Protein AF-R7UME5-F1 (afdb_monomer_lite)

Organism: Capitella teleta (NCBI:txid283909)

InterPro domains:
  IPR008928 Six-hairpin glycosidase superfamily [SSF48208] (5-150)

pLDDT: mean 89.07, std 9.75, range [55.31, 98.56]

Sequence (174 aa):
MTFADNKTAKRAAKLIKEFVKLQPDPENFFYYKMEKGSLVTGVDETTNVVLVVNRTRSFGFYSQVAYPAAFLASYYRSTGEEVYLEMAKDLLYFLDSCHERVYAMQASTQKLAVASALVGAITDNADFIGMAERASSFLLWEQNEDGTFFDPATRKAMISEEVPLTLRLVDSML

Foldseek 3Di:
DDPVVLVVLVVVLVVVVLQVVQDPCLPFKRFLDDDPSHGPPPDDPVCDQPGIDGQEDLHHPLQSLLVQLLSLLVNCVVPVPVVSLVSSVSSLVSLVSHDPCCLVPQNNLQSSLNNLLSSCLVPVDPVSLVSNVSSLVNVQVCADPVRAQADPVPRHHSHDPCNVVSVVSSVVSD

Structure (mmCIF, N/CA/C/O backbone):
data_AF-R7UME5-F1
#
_entry.id   AF-R7UME5-F1
#
loop_
_atom_site.group_PDB
_atom_site.id
_atom_site.type_symbol
_atom_site.label_atom_id
_atom_site.label_alt_id
_atom_site.label_comp_id
_atom_site.label_asym_id
_atom_site.label_entity_id
_atom_site.label_seq_id
_atom_site.pdbx_PDB_ins_code
_atom_site.Cartn_x
_atom_site.Cartn_y
_atom_site.Cartn_z
_atom_site.occupancy
_atom_site.B_iso_or_equiv
_atom_site.auth_seq_id
_atom_site.auth_comp_id
_atom_site.auth_asym_id
_atom_site.auth_atom_id
_atom_site.pdbx_PDB_model_num
ATOM 1 N N . MET A 1 1 ? -2.674 -10.586 18.749 1.00 55.69 1 MET A N 1
ATOM 2 C CA . MET A 1 1 ? -2.532 -9.136 18.991 1.00 55.69 1 MET A CA 1
ATOM 3 C C . MET A 1 1 ? -2.865 -8.878 20.451 1.00 55.69 1 MET A C 1
ATOM 5 O O . MET A 1 1 ? -3.937 -9.276 20.888 1.00 55.69 1 MET A O 1
ATOM 9 N N . THR A 1 2 ? -1.939 -8.329 21.231 1.00 66.06 2 THR A N 1
ATOM 10 C CA . THR A 1 2 ? -2.176 -8.004 22.647 1.00 66.06 2 THR A CA 1
ATOM 11 C C . THR A 1 2 ? -2.978 -6.701 22.789 1.00 66.06 2 THR A C 1
ATOM 13 O O . THR A 1 2 ? -3.118 -5.932 21.836 1.00 66.06 2 THR A O 1
ATOM 16 N N . PHE A 1 3 ? -3.503 -6.405 23.986 1.00 55.31 3 PHE A N 1
ATOM 17 C CA . PHE A 1 3 ? -4.196 -5.132 24.253 1.00 55.31 3 PHE A CA 1
ATOM 18 C C . PHE A 1 3 ? -3.288 -3.905 24.025 1.00 55.31 3 PHE A C 1
ATOM 20 O O . PHE A 1 3 ? -3.731 -2.877 23.510 1.00 55.31 3 PHE A O 1
ATOM 27 N N . ALA A 1 4 ? -1.999 -4.020 24.368 1.00 57.12 4 ALA A N 1
ATOM 28 C CA . ALA A 1 4 ? -1.007 -2.972 24.131 1.00 57.12 4 ALA A CA 1
ATOM 29 C C . ALA A 1 4 ? -0.755 -2.746 22.629 1.00 57.12 4 ALA A C 1
ATOM 31 O O . ALA A 1 4 ? -0.653 -1.594 22.192 1.00 57.12 4 ALA A O 1
ATOM 32 N N . ASP A 1 5 ? -0.742 -3.824 21.838 1.00 77.94 5 ASP A N 1
ATOM 33 C CA . ASP A 1 5 ? -0.616 -3.751 20.378 1.00 77.94 5 ASP A CA 1
ATOM 34 C C . ASP A 1 5 ? -1.807 -3.010 19.764 1.00 77.94 5 ASP A C 1
ATOM 36 O O . ASP A 1 5 ? -1.619 -2.157 18.902 1.00 77.94 5 ASP A O 1
ATOM 40 N N . ASN A 1 6 ? -3.023 -3.238 20.274 1.00 81.50 6 ASN A N 1
ATOM 41 C CA . ASN A 1 6 ? -4.231 -2.576 19.778 1.00 81.50 6 ASN A CA 1
ATOM 42 C C . ASN A 1 6 ? -4.203 -1.050 20.028 1.00 81.50 6 ASN A C 1
ATOM 44 O O . ASN A 1 6 ? -4.460 -0.250 19.126 1.00 81.50 6 ASN A O 1
ATOM 48 N N . LYS A 1 7 ? -3.764 -0.600 21.217 1.00 89.38 7 LYS A N 1
ATOM 49 C CA . LYS A 1 7 ? -3.584 0.841 21.497 1.00 89.38 7 LYS A CA 1
ATOM 50 C C . LYS A 1 7 ? -2.541 1.485 20.577 1.00 89.38 7 LYS A C 1
ATOM 52 O O . LYS A 1 7 ? -2.684 2.647 20.189 1.00 89.38 7 LYS A O 1
ATOM 57 N N . THR A 1 8 ? -1.467 0.770 20.260 1.00 92.50 8 THR A N 1
ATOM 58 C CA . THR A 1 8 ? -0.420 1.265 19.358 1.00 92.50 8 THR A CA 1
ATOM 59 C C . THR A 1 8 ? -0.902 1.300 17.912 1.00 92.50 8 THR A C 1
ATOM 61 O O . THR A 1 8 ? -0.756 2.340 17.273 1.00 92.50 8 THR A O 1
ATOM 64 N N . ALA A 1 9 ? -1.582 0.253 17.443 1.00 93.62 9 ALA A N 1
ATOM 65 C CA . ALA A 1 9 ? -2.194 0.205 16.119 1.00 93.62 9 ALA A CA 1
ATOM 66 C C . ALA A 1 9 ? -3.204 1.346 15.922 1.00 93.62 9 ALA A C 1
ATOM 68 O O . ALA A 1 9 ? -3.104 2.101 14.959 1.00 93.62 9 ALA A O 1
ATOM 69 N N . LYS A 1 10 ? -4.086 1.589 16.899 1.00 95.38 10 LYS A N 1
ATOM 70 C CA . LYS A 1 10 ? -5.034 2.712 16.848 1.00 95.38 10 LYS A CA 1
ATOM 71 C C . LYS A 1 10 ? -4.348 4.074 16.729 1.00 95.38 10 LYS A C 1
ATOM 73 O O . LYS A 1 10 ? -4.830 4.954 16.017 1.00 95.38 10 LYS A O 1
ATOM 78 N N . ARG A 1 11 ? -3.229 4.281 17.433 1.00 95.00 11 ARG A N 1
ATOM 79 C CA . ARG A 1 11 ? -2.445 5.525 17.327 1.00 95.00 11 ARG A CA 1
ATOM 80 C C . ARG A 1 11 ? -1.799 5.666 15.951 1.00 95.00 11 ARG A C 1
ATOM 82 O O . ARG A 1 11 ? -1.867 6.751 15.387 1.00 95.00 11 ARG A O 1
ATOM 89 N N . ALA A 1 12 ? -1.233 4.588 15.412 1.00 95.69 12 ALA A N 1
ATOM 90 C CA . ALA A 1 12 ? -0.658 4.579 14.070 1.00 95.69 12 ALA A CA 1
ATOM 91 C C . ALA A 1 12 ? -1.720 4.868 12.995 1.00 95.69 12 ALA A C 1
ATOM 93 O O . ALA A 1 12 ? -1.519 5.750 12.168 1.00 95.69 12 ALA A O 1
ATOM 94 N N . ALA A 1 13 ? -2.890 4.225 13.066 1.00 96.69 13 ALA A N 1
ATOM 95 C CA . ALA A 1 13 ? -3.997 4.448 12.134 1.00 96.69 13 ALA A CA 1
ATOM 96 C C . ALA A 1 13 ? -4.488 5.906 12.156 1.00 96.69 13 ALA A C 1
ATOM 98 O O . ALA A 1 13 ? -4.698 6.521 11.111 1.00 96.69 13 ALA A O 1
ATOM 99 N N . LYS A 1 14 ? -4.614 6.498 13.353 1.00 95.88 14 LYS A N 1
ATOM 100 C CA . LYS A 1 14 ? -4.929 7.926 13.503 1.00 95.88 14 LYS A CA 1
ATOM 101 C C . LYS A 1 14 ? -3.844 8.828 12.923 1.00 95.88 14 LYS A C 1
ATOM 103 O O . LYS A 1 14 ? -4.180 9.806 12.271 1.00 95.88 14 LYS A O 1
ATOM 108 N N . LEU A 1 15 ? -2.571 8.503 13.134 1.00 94.75 15 LEU A N 1
ATOM 109 C CA . LEU A 1 15 ? -1.471 9.282 12.576 1.00 94.75 15 LEU A CA 1
ATOM 110 C C . LEU A 1 15 ? -1.496 9.252 11.044 1.00 94.75 15 LEU A C 1
ATOM 112 O O . LEU A 1 15 ? -1.436 10.308 10.429 1.00 94.75 15 LEU A O 1
ATOM 116 N N . ILE A 1 16 ? -1.666 8.077 10.431 1.00 96.06 16 ILE A N 1
ATOM 117 C CA . ILE A 1 16 ? -1.780 7.946 8.969 1.00 96.06 16 ILE A CA 1
ATOM 118 C C . ILE A 1 16 ? -2.950 8.785 8.440 1.00 96.06 16 ILE A C 1
ATOM 120 O O . ILE A 1 16 ? -2.798 9.494 7.450 1.00 96.06 16 ILE A O 1
ATOM 124 N N . LYS A 1 17 ? -4.094 8.777 9.132 1.00 95.31 17 LYS A N 1
ATOM 125 C CA . LYS A 1 17 ? -5.235 9.630 8.776 1.00 95.31 17 LYS A CA 1
ATOM 126 C C . LYS A 1 17 ? -4.878 11.123 8.771 1.00 95.31 17 LYS A C 1
ATOM 128 O O . LYS A 1 17 ? -5.294 11.836 7.863 1.00 95.31 17 LYS A O 1
ATOM 133 N N . GLU A 1 18 ? -4.093 11.596 9.740 1.00 93.81 18 GLU A N 1
ATOM 134 C CA . GLU A 1 18 ? -3.604 12.983 9.743 1.00 93.81 18 GLU A CA 1
ATOM 135 C C . GLU A 1 18 ? -2.641 13.257 8.576 1.00 93.81 18 GLU A C 1
ATOM 137 O O . GLU A 1 18 ? -2.756 14.297 7.935 1.00 93.81 18 GLU A O 1
ATOM 142 N N . PHE A 1 19 ? -1.747 12.319 8.233 1.00 94.12 19 PHE A N 1
ATOM 143 C CA . PHE A 1 19 ? -0.887 12.445 7.046 1.00 94.12 19 PHE A CA 1
ATOM 144 C C . PHE A 1 19 ? -1.701 12.615 5.763 1.00 94.12 19 PHE A C 1
ATOM 146 O O . PHE A 1 19 ? -1.396 13.504 4.971 1.00 94.12 19 PHE A O 1
ATOM 153 N N . VAL A 1 20 ? -2.732 11.789 5.568 1.00 94.00 20 VAL A N 1
ATOM 154 C CA . VAL A 1 20 ? -3.615 11.855 4.393 1.00 94.00 20 VAL A CA 1
ATOM 155 C C . VAL A 1 20 ? -4.357 13.191 4.349 1.00 94.00 20 VAL A C 1
ATOM 157 O O . VAL A 1 20 ? -4.385 13.852 3.317 1.00 94.00 20 VAL A O 1
ATOM 160 N N . LYS A 1 21 ? -4.901 13.640 5.485 1.00 93.50 21 LYS A N 1
ATOM 161 C CA . LYS A 1 21 ? -5.648 14.902 5.580 1.00 93.50 21 LYS A CA 1
ATOM 162 C C . LYS A 1 21 ? -4.795 16.139 5.285 1.00 93.50 21 LYS A C 1
ATOM 164 O O . LYS A 1 21 ? -5.319 17.138 4.803 1.00 93.50 21 LYS A O 1
ATOM 169 N N . LEU A 1 22 ? -3.510 16.102 5.630 1.00 93.81 22 LEU A N 1
ATOM 170 C CA . LEU A 1 22 ? -2.610 17.244 5.486 1.00 93.81 22 LEU A CA 1
ATOM 171 C C . LEU A 1 22 ? -1.995 17.365 4.084 1.00 93.81 22 LEU A C 1
ATOM 173 O O . LEU A 1 22 ? -1.279 18.339 3.850 1.00 93.81 22 LEU A O 1
ATOM 177 N N . GLN A 1 23 ? -2.240 16.417 3.167 1.00 94.12 23 GLN A N 1
ATOM 178 C CA . GLN A 1 23 ? -1.649 16.452 1.827 1.00 94.12 23 GLN A CA 1
ATOM 179 C C . GLN A 1 23 ? -2.044 17.737 1.080 1.00 94.12 23 GLN A C 1
ATOM 181 O O . GLN A 1 23 ? -3.235 17.985 0.891 1.00 94.12 23 GLN A O 1
ATOM 186 N N . PRO A 1 24 ? -1.073 18.556 0.635 1.00 91.88 24 PRO A N 1
ATOM 187 C CA . PRO A 1 24 ? -1.368 19.815 -0.046 1.00 91.88 24 PRO A CA 1
ATOM 188 C C . PRO A 1 24 ? -1.781 19.622 -1.512 1.00 91.88 24 PRO A C 1
ATOM 190 O O . PRO A 1 24 ? -2.488 20.464 -2.056 1.00 91.88 24 PRO A O 1
ATOM 193 N N . ASP A 1 25 ? -1.326 18.538 -2.144 1.00 89.81 25 ASP A N 1
ATOM 194 C CA . ASP A 1 25 ? -1.581 18.213 -3.551 1.00 89.81 25 ASP A CA 1
ATOM 195 C C . ASP A 1 25 ? -1.616 16.682 -3.752 1.00 89.81 25 ASP A C 1
ATOM 197 O O . ASP A 1 25 ? -0.689 16.099 -4.325 1.00 89.81 25 ASP A O 1
ATOM 201 N N . PRO A 1 26 ? -2.658 16.004 -3.232 1.00 88.44 26 PRO A N 1
ATOM 202 C CA . PRO A 1 26 ? -2.777 14.544 -3.290 1.00 88.44 26 PRO A CA 1
ATOM 203 C C . PRO A 1 26 ? -2.936 13.999 -4.720 1.00 88.44 26 PRO A C 1
ATOM 205 O O . PRO A 1 26 ? -2.797 12.792 -4.939 1.00 88.44 26 PRO A O 1
ATOM 208 N N . GLU A 1 27 ? -3.196 14.872 -5.701 1.00 88.94 27 GLU A N 1
ATOM 209 C CA . GLU A 1 27 ? -3.322 14.502 -7.111 1.00 88.94 27 GLU A CA 1
ATOM 210 C C . GLU A 1 27 ? -1.988 14.336 -7.833 1.00 88.94 27 GLU A C 1
ATOM 212 O O . GLU A 1 27 ? -1.942 13.729 -8.897 1.00 88.94 27 GLU A O 1
ATOM 217 N N . ASN A 1 28 ? -0.891 14.833 -7.269 1.00 89.06 28 ASN A N 1
ATOM 218 C CA . ASN A 1 28 ? 0.4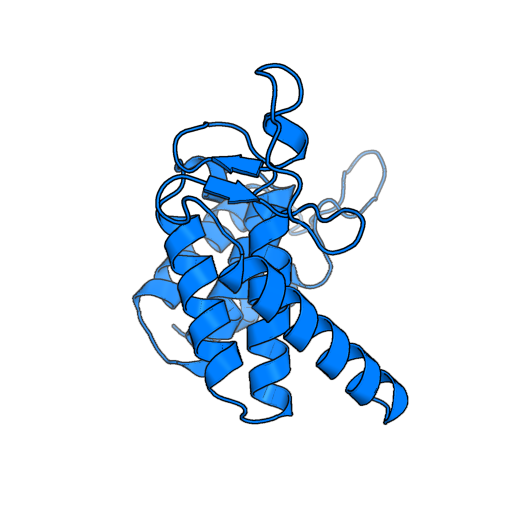30 14.699 -7.886 1.00 89.06 28 ASN A CA 1
ATOM 219 C C . ASN A 1 28 ? 1.457 14.100 -6.927 1.00 89.06 28 ASN A C 1
ATOM 221 O O . ASN A 1 28 ? 2.403 13.429 -7.357 1.00 89.06 28 ASN A O 1
ATOM 225 N N . PHE A 1 29 ? 1.266 14.324 -5.627 1.00 91.50 29 PHE A N 1
ATOM 226 C CA . PHE A 1 29 ? 2.268 14.079 -4.609 1.00 91.50 29 PHE A CA 1
ATOM 227 C C . PHE A 1 29 ? 1.685 13.396 -3.375 1.00 91.50 29 PHE A C 1
ATOM 229 O O . PHE A 1 29 ? 0.561 13.658 -2.961 1.00 91.50 29 PHE A O 1
ATOM 236 N N . PHE A 1 30 ? 2.512 12.579 -2.729 1.00 93.50 30 PHE A N 1
ATOM 237 C CA . PHE A 1 30 ? 2.253 12.090 -1.384 1.00 93.50 30 PHE A CA 1
ATOM 238 C C . PHE A 1 30 ? 3.465 12.325 -0.485 1.00 93.50 30 PHE A C 1
ATOM 240 O O . PHE A 1 30 ? 4.496 11.657 -0.601 1.00 93.50 30 PHE A O 1
ATOM 247 N N . TYR A 1 31 ? 3.345 13.286 0.422 1.00 92.81 31 TYR A N 1
ATOM 248 C CA . TYR A 1 31 ? 4.356 13.625 1.415 1.00 92.81 31 TYR A CA 1
ATOM 249 C C . TYR A 1 31 ? 4.222 12.699 2.621 1.00 92.81 31 TYR A C 1
ATOM 251 O O . TYR A 1 31 ? 3.191 12.679 3.293 1.00 92.81 31 TYR A O 1
ATOM 259 N N . TYR A 1 32 ? 5.281 11.954 2.927 1.00 90.75 32 TYR A N 1
ATOM 260 C CA . TYR A 1 32 ? 5.264 10.921 3.972 1.00 90.75 32 TYR A CA 1
ATOM 261 C C . TYR A 1 32 ? 6.177 11.239 5.164 1.00 90.75 32 TYR A C 1
ATOM 263 O O . TYR A 1 32 ? 6.365 10.401 6.045 1.00 90.75 32 TYR A O 1
ATOM 271 N N . LYS A 1 33 ? 6.729 12.459 5.237 1.00 89.56 33 LYS A N 1
ATOM 272 C CA . LYS A 1 33 ? 7.512 12.931 6.388 1.00 89.56 33 LYS A CA 1
ATOM 273 C C . LYS A 1 33 ? 6.800 14.068 7.118 1.00 89.56 33 LYS A C 1
ATOM 275 O O . LYS A 1 33 ? 6.290 14.998 6.499 1.00 89.56 33 LYS A O 1
ATOM 280 N N . MET A 1 34 ? 6.818 14.008 8.447 1.00 88.62 34 MET A N 1
ATOM 281 C CA . MET A 1 34 ? 6.263 15.033 9.327 1.00 88.62 34 MET A CA 1
ATOM 282 C C . MET A 1 34 ? 7.309 15.476 10.348 1.00 88.62 34 MET A C 1
ATOM 284 O O . MET A 1 34 ? 8.018 14.649 10.920 1.00 88.62 34 MET A O 1
ATOM 288 N N . GLU A 1 35 ? 7.380 16.778 10.604 1.00 87.62 35 GLU A N 1
ATOM 289 C CA . GLU A 1 35 ? 8.219 17.374 11.640 1.00 87.62 35 GLU A CA 1
ATOM 290 C C . GLU A 1 35 ? 7.376 18.320 12.494 1.00 87.62 35 GLU A C 1
ATOM 292 O O . GLU A 1 35 ? 6.659 19.174 11.981 1.00 87.62 35 GLU A O 1
ATOM 297 N N . LYS A 1 36 ? 7.436 18.148 13.823 1.00 86.75 36 LYS A N 1
ATOM 298 C CA . LYS A 1 36 ? 6.706 18.977 14.804 1.00 86.75 36 LYS A CA 1
ATOM 299 C C . LYS A 1 36 ? 5.198 19.132 14.510 1.00 86.75 36 LYS A C 1
ATOM 301 O O . LYS A 1 36 ? 4.611 20.156 14.837 1.00 86.75 36 LYS A O 1
ATOM 306 N N . GLY A 1 37 ? 4.574 18.105 13.926 1.00 84.94 37 GLY A N 1
ATOM 307 C CA . GLY A 1 37 ? 3.139 18.086 13.611 1.00 84.94 37 GLY A CA 1
ATOM 308 C C . GLY A 1 37 ? 2.758 18.652 12.239 1.00 84.94 37 GLY A C 1
ATOM 309 O O . GLY A 1 37 ? 1.577 18.653 11.912 1.00 84.94 37 GLY A O 1
ATOM 310 N N . SER A 1 38 ? 3.728 19.080 11.427 1.00 88.12 38 SER A N 1
ATOM 311 C CA . SER A 1 38 ? 3.499 19.583 10.068 1.00 88.12 38 SER A CA 1
ATOM 312 C C . SER A 1 38 ? 4.162 18.685 9.031 1.00 88.12 38 SER A C 1
ATOM 314 O O . SER A 1 38 ? 5.265 18.180 9.260 1.00 88.12 38 SER A O 1
ATOM 316 N N . LEU A 1 39 ? 3.510 18.489 7.881 1.00 90.25 39 LEU A N 1
ATOM 317 C CA . LEU A 1 39 ? 4.142 17.804 6.754 1.00 90.25 39 LEU A CA 1
ATOM 318 C C . LEU A 1 39 ? 5.358 18.594 6.274 1.00 90.25 39 LEU A C 1
ATOM 320 O O . LEU A 1 39 ? 5.320 19.818 6.149 1.00 90.25 39 LEU A O 1
ATOM 324 N N . VAL A 1 40 ? 6.438 17.875 5.990 1.00 89.06 40 VAL A N 1
ATOM 325 C CA . VAL A 1 40 ? 7.634 18.458 5.389 1.00 89.06 40 VAL A CA 1
ATOM 326 C C . VAL A 1 40 ? 7.382 18.595 3.890 1.00 89.06 40 VAL A C 1
ATOM 328 O O . VAL A 1 40 ? 7.513 17.624 3.151 1.00 89.06 40 VAL A O 1
ATOM 331 N N . THR A 1 41 ? 6.991 19.794 3.452 1.00 85.31 41 THR A N 1
ATOM 332 C CA . THR A 1 41 ? 6.633 20.089 2.049 1.00 85.31 41 THR A CA 1
ATOM 333 C C . THR A 1 41 ? 7.680 20.916 1.3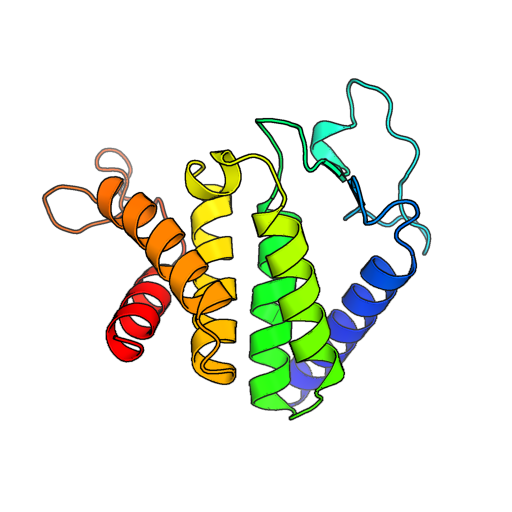02 1.00 85.31 41 THR A C 1
ATOM 335 O O . THR A 1 41 ? 7.632 20.996 0.077 1.00 85.31 41 THR A O 1
ATOM 338 N N . GLY A 1 42 ? 8.639 21.515 2.017 1.00 71.88 42 GLY A N 1
ATOM 339 C CA . GLY A 1 42 ? 9.763 22.249 1.435 1.00 71.88 42 GLY A CA 1
ATOM 340 C C . GLY A 1 42 ? 10.776 21.289 0.819 1.00 71.88 42 GLY A C 1
ATOM 341 O O . GLY A 1 42 ? 11.745 20.915 1.471 1.00 71.88 42 GLY A O 1
ATOM 342 N N . VAL A 1 43 ? 10.518 20.856 -0.412 1.00 63.16 43 VAL A N 1
ATOM 343 C CA . VAL A 1 43 ? 11.419 20.011 -1.201 1.00 63.16 43 VAL A CA 1
ATOM 344 C C . VAL A 1 43 ? 12.177 20.869 -2.208 1.00 63.16 43 VAL A C 1
ATOM 346 O O . VAL A 1 43 ? 11.573 21.447 -3.108 1.00 63.16 43 VAL A O 1
ATOM 349 N N . ASP A 1 44 ? 13.502 20.936 -2.082 1.00 63.19 44 ASP A N 1
ATOM 350 C CA . ASP A 1 44 ? 14.360 21.322 -3.206 1.00 63.19 44 ASP A CA 1
ATOM 351 C C . ASP A 1 44 ? 14.504 20.132 -4.177 1.00 63.19 44 ASP A C 1
ATOM 353 O O . ASP A 1 44 ? 14.222 18.983 -3.821 1.00 63.19 44 ASP A O 1
ATOM 357 N N . GLU A 1 45 ? 14.918 20.379 -5.423 1.00 59.09 45 GLU A N 1
ATOM 358 C CA . GLU A 1 45 ? 15.014 19.334 -6.457 1.00 59.09 45 GLU A CA 1
ATOM 359 C C . GLU A 1 45 ? 15.893 18.140 -6.037 1.00 59.09 45 GLU A C 1
ATOM 361 O O . GLU A 1 45 ? 15.654 17.017 -6.492 1.00 59.09 45 GLU A O 1
ATOM 366 N N . THR A 1 46 ? 16.850 18.353 -5.123 1.00 59.19 46 THR A N 1
ATOM 367 C CA . THR A 1 46 ? 17.808 17.340 -4.658 1.00 59.19 46 THR A CA 1
ATOM 368 C C . THR A 1 46 ? 17.294 16.462 -3.514 1.00 59.19 46 THR A C 1
ATOM 370 O O . THR A 1 46 ? 17.664 15.292 -3.426 1.00 59.19 46 THR A O 1
ATOM 373 N N . THR A 1 47 ? 16.402 16.972 -2.664 1.00 61.78 47 THR A N 1
ATOM 374 C CA . THR A 1 47 ? 15.827 16.250 -1.510 1.00 61.78 47 THR A CA 1
ATOM 375 C C . THR A 1 47 ? 14.449 15.651 -1.797 1.00 61.78 47 THR A C 1
ATOM 377 O O . THR A 1 47 ? 13.975 14.787 -1.054 1.00 61.78 47 THR A O 1
ATOM 380 N N . ASN A 1 48 ? 13.835 16.045 -2.917 1.00 63.75 48 ASN A N 1
ATOM 381 C CA . ASN A 1 48 ? 12.492 15.647 -3.342 1.00 63.75 48 ASN A CA 1
ATOM 382 C C . ASN A 1 48 ? 12.293 14.116 -3.388 1.00 63.75 48 ASN A C 1
ATOM 384 O O . ASN A 1 48 ? 11.264 13.616 -2.951 1.00 63.75 48 ASN A O 1
ATOM 388 N N . VAL A 1 49 ? 13.302 13.337 -3.800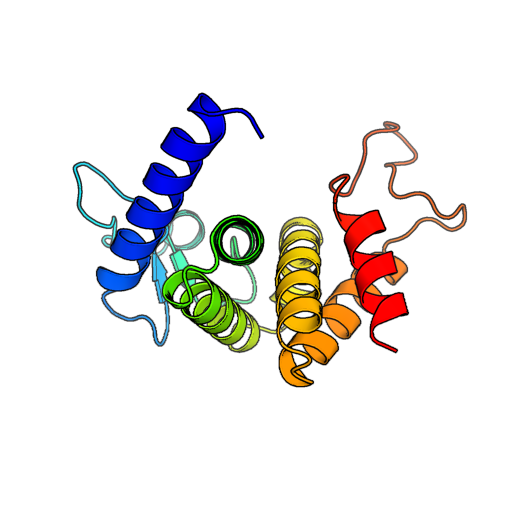 1.00 61.31 49 VAL A N 1
ATOM 389 C CA . VAL A 1 49 ? 13.159 11.869 -3.910 1.00 61.31 49 VAL A CA 1
ATOM 390 C C . VAL A 1 49 ? 12.906 11.199 -2.556 1.00 61.31 49 VAL A C 1
ATOM 392 O O . VAL A 1 49 ? 12.226 10.187 -2.533 1.00 61.31 49 VAL A O 1
ATOM 395 N N . VAL A 1 50 ? 13.414 11.734 -1.438 1.00 72.50 50 VAL A N 1
ATOM 396 C CA . VAL A 1 50 ? 13.382 11.066 -0.115 1.00 72.50 50 VAL A CA 1
ATOM 397 C C . VAL A 1 50 ? 12.226 11.546 0.770 1.00 72.50 50 VAL A C 1
ATOM 399 O O . VAL A 1 50 ? 12.009 10.993 1.849 1.00 72.50 50 VAL A O 1
ATOM 402 N N . LEU A 1 51 ? 11.467 12.554 0.339 1.00 80.06 51 LEU A N 1
ATOM 403 C CA . LEU A 1 51 ? 10.449 13.212 1.168 1.00 80.06 51 LEU A CA 1
ATOM 404 C C . LEU A 1 51 ? 9.026 13.098 0.609 1.00 80.06 51 LEU A C 1
ATOM 406 O O . LEU A 1 51 ? 8.062 13.305 1.351 1.00 80.06 51 LEU A O 1
ATOM 410 N N . VAL A 1 52 ? 8.892 12.763 -0.675 1.00 88.31 52 VAL A N 1
ATOM 411 C CA . VAL A 1 52 ? 7.608 12.714 -1.372 1.00 88.31 52 VAL A CA 1
ATOM 412 C C . VAL A 1 52 ? 7.591 11.606 -2.423 1.00 88.31 52 VAL A C 1
ATOM 414 O O . VAL A 1 52 ? 8.587 11.326 -3.088 1.00 88.31 52 VAL A O 1
ATOM 417 N N . VAL A 1 53 ? 6.436 10.967 -2.581 1.00 90.38 53 VAL A N 1
ATOM 418 C CA . VAL A 1 53 ? 6.137 10.118 -3.735 1.00 90.38 53 VAL A CA 1
ATOM 419 C C . VAL A 1 53 ? 5.470 10.986 -4.795 1.00 90.38 53 VAL A C 1
ATOM 421 O O . VAL A 1 53 ? 4.432 11.582 -4.533 1.00 90.38 53 VAL A O 1
ATOM 424 N N . ASN A 1 54 ? 6.073 11.081 -5.977 1.00 89.62 54 ASN A N 1
ATOM 425 C CA . ASN A 1 54 ? 5.544 11.831 -7.117 1.00 89.62 54 ASN A CA 1
ATOM 426 C C . ASN A 1 54 ? 4.991 10.845 -8.147 1.00 89.62 54 ASN A C 1
ATOM 428 O O . ASN A 1 54 ? 5.733 9.962 -8.583 1.00 89.62 54 ASN A O 1
ATOM 432 N N . ARG A 1 55 ? 3.735 11.033 -8.573 1.00 90.94 55 ARG A N 1
ATOM 433 C CA . ARG A 1 55 ? 3.061 10.140 -9.530 1.00 90.94 55 ARG A CA 1
ATOM 434 C C . ARG A 1 55 ? 3.824 9.973 -10.847 1.00 90.94 55 ARG A C 1
ATOM 436 O O . ARG A 1 55 ? 3.801 8.905 -11.436 1.00 90.94 55 ARG A O 1
ATOM 443 N N . THR A 1 56 ? 4.540 10.991 -11.311 1.00 89.38 56 THR A N 1
ATOM 444 C CA . THR A 1 56 ? 5.168 10.999 -12.648 1.00 89.38 56 THR A CA 1
ATOM 445 C C . THR A 1 56 ? 6.622 10.532 -12.674 1.00 89.38 56 THR A C 1
ATOM 447 O O . THR A 1 56 ? 7.169 10.271 -13.747 1.00 89.38 56 THR A O 1
ATOM 450 N N . ARG A 1 57 ? 7.293 10.433 -11.521 1.00 86.94 57 ARG A N 1
ATOM 451 C CA . ARG A 1 57 ? 8.716 10.066 -11.492 1.00 86.94 57 ARG A CA 1
ATOM 452 C C . ARG A 1 57 ? 8.875 8.571 -11.695 1.00 86.94 57 ARG A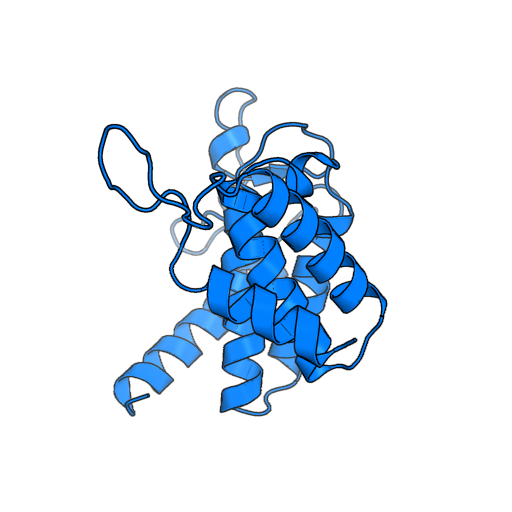 C 1
ATOM 454 O O . ARG A 1 57 ? 8.180 7.788 -11.084 1.00 86.94 57 ARG A O 1
ATOM 461 N N . SER A 1 58 ? 9.850 8.154 -12.493 1.00 86.31 58 SER A N 1
ATOM 462 C CA . SER A 1 58 ? 10.119 6.727 -12.711 1.00 86.31 58 SER A CA 1
ATOM 463 C C . SER A 1 58 ? 10.764 6.043 -11.495 1.00 86.31 58 SER A C 1
ATOM 465 O O . SER A 1 58 ? 10.705 4.824 -11.360 1.00 86.31 58 SER A O 1
ATOM 467 N N . PHE A 1 59 ? 11.349 6.818 -10.580 1.00 82.19 59 PHE A N 1
ATOM 468 C CA . PHE A 1 59 ? 11.956 6.328 -9.348 1.00 82.19 59 PHE A CA 1
ATOM 469 C C . PHE A 1 59 ? 11.390 7.078 -8.141 1.00 82.19 59 PHE A C 1
ATOM 471 O O . PHE A 1 59 ? 11.342 8.310 -8.134 1.00 82.19 59 PHE A O 1
ATOM 478 N N . GLY A 1 60 ? 10.997 6.333 -7.110 1.00 80.56 60 GLY A N 1
ATOM 479 C CA . GLY A 1 60 ? 10.452 6.882 -5.875 1.00 80.56 60 GLY A CA 1
ATOM 480 C C . GLY A 1 60 ? 10.339 5.822 -4.783 1.00 80.56 60 GLY A C 1
ATOM 481 O O . GLY A 1 60 ? 10.383 4.619 -5.052 1.00 80.56 60 GLY A O 1
ATOM 482 N N . PHE A 1 61 ? 10.175 6.264 -3.537 1.00 87.81 61 PHE A N 1
ATOM 483 C CA . PHE A 1 61 ? 9.934 5.369 -2.403 1.00 87.81 61 PHE A CA 1
ATOM 484 C C . PHE A 1 61 ? 8.443 5.033 -2.275 1.00 87.81 61 PHE A C 1
ATOM 486 O O . PHE A 1 61 ? 7.817 5.314 -1.256 1.00 87.81 61 PHE A O 1
ATOM 493 N N . TYR A 1 62 ? 7.864 4.415 -3.307 1.00 92.69 62 TYR A N 1
ATOM 494 C CA . TYR A 1 62 ? 6.447 4.023 -3.324 1.00 92.69 62 TYR A CA 1
ATOM 495 C C . TYR A 1 62 ? 6.051 3.132 -2.141 1.00 92.69 62 TYR A C 1
ATOM 497 O O . TYR A 1 62 ? 4.919 3.190 -1.661 1.00 92.69 62 TYR A O 1
ATOM 505 N N . SER A 1 63 ? 7.001 2.350 -1.615 1.00 91.38 63 SER A N 1
ATOM 506 C CA . SER A 1 63 ? 6.802 1.555 -0.402 1.00 91.38 63 SER A CA 1
ATOM 507 C C . SER A 1 63 ? 6.298 2.384 0.786 1.00 91.38 63 SER A C 1
ATOM 509 O O . SER A 1 63 ? 5.518 1.865 1.578 1.00 91.38 63 SER A O 1
ATOM 511 N N . GLN A 1 64 ? 6.642 3.674 0.882 1.00 92.81 64 GLN A N 1
ATOM 512 C CA . GLN A 1 64 ? 6.183 4.570 1.956 1.00 92.81 64 GLN A CA 1
ATOM 513 C C . GLN A 1 64 ? 4.668 4.805 1.945 1.00 92.81 64 GLN A C 1
ATOM 515 O O . GLN A 1 64 ? 4.103 5.156 2.976 1.00 92.81 64 GLN A O 1
ATOM 520 N N . VAL A 1 65 ? 4.008 4.575 0.807 1.00 95.56 65 VAL A N 1
ATOM 521 C CA . VAL A 1 65 ? 2.545 4.620 0.661 1.00 95.56 65 VAL A CA 1
ATOM 522 C C . VAL A 1 65 ? 1.942 3.212 0.741 1.00 95.56 65 VAL A C 1
ATOM 524 O O . VAL A 1 65 ? 0.879 3.018 1.327 1.00 95.56 65 VAL A O 1
ATOM 527 N N . ALA A 1 66 ? 2.650 2.195 0.244 1.00 95.56 66 ALA A N 1
ATOM 528 C CA . ALA A 1 66 ? 2.165 0.816 0.285 1.00 95.56 66 ALA A CA 1
ATOM 529 C C . ALA A 1 66 ? 2.133 0.230 1.712 1.00 95.56 66 ALA A C 1
ATOM 531 O O . ALA A 1 66 ? 1.193 -0.478 2.071 1.00 95.56 66 ALA A O 1
ATOM 532 N N . TYR A 1 67 ? 3.120 0.560 2.556 1.00 94.25 67 TYR A N 1
ATOM 533 C CA . TYR A 1 67 ? 3.138 0.170 3.971 1.00 94.25 67 TYR A CA 1
ATOM 534 C C . TYR A 1 67 ? 1.879 0.616 4.734 1.00 94.25 67 TYR A C 1
ATOM 536 O O . TYR A 1 67 ? 1.224 -0.241 5.335 1.00 94.25 67 TYR A O 1
ATOM 544 N N . PRO A 1 68 ? 1.507 1.915 4.740 1.00 96.69 68 PRO A N 1
ATOM 545 C CA . PRO A 1 68 ? 0.291 2.346 5.410 1.00 96.69 68 PRO A CA 1
ATOM 546 C C . PRO A 1 68 ? -0.965 1.729 4.788 1.00 96.69 68 PRO A C 1
ATOM 548 O O . PRO A 1 68 ? -1.854 1.367 5.550 1.00 96.69 68 PRO A O 1
ATOM 551 N N . ALA A 1 69 ? -1.036 1.518 3.469 1.00 97.88 69 ALA A N 1
ATOM 552 C CA . ALA A 1 69 ? -2.180 0.844 2.846 1.00 97.88 69 ALA A CA 1
ATOM 553 C C . ALA A 1 69 ? -2.382 -0.590 3.382 1.00 97.88 69 ALA A C 1
ATOM 555 O O . ALA A 1 69 ? -3.464 -0.922 3.871 1.00 97.88 69 ALA A O 1
ATOM 556 N N . ALA A 1 70 ? -1.325 -1.414 3.397 1.00 96.38 70 ALA A N 1
ATOM 557 C CA . ALA A 1 70 ? -1.377 -2.774 3.949 1.00 96.38 70 ALA A CA 1
ATOM 558 C C . ALA A 1 70 ? -1.742 -2.787 5.444 1.00 96.38 70 ALA A C 1
ATOM 560 O O . ALA A 1 70 ? -2.551 -3.605 5.902 1.00 96.38 70 ALA A O 1
ATOM 561 N N . PHE A 1 71 ? -1.162 -1.859 6.213 1.00 96.31 71 PHE A N 1
ATOM 562 C CA . PHE A 1 71 ? -1.462 -1.706 7.633 1.00 96.31 71 PHE A CA 1
ATOM 563 C C . PHE A 1 71 ? -2.934 -1.345 7.865 1.00 96.31 71 PHE A C 1
ATOM 565 O O . PHE A 1 71 ? -3.582 -1.956 8.711 1.00 96.31 71 PHE A O 1
ATOM 572 N N . LEU A 1 72 ? -3.472 -0.380 7.119 1.00 97.94 72 LEU A N 1
ATOM 573 C CA . LEU A 1 72 ? -4.849 0.088 7.259 1.00 97.94 72 LEU A CA 1
ATOM 574 C C . LEU A 1 72 ? -5.870 -0.995 6.894 1.00 97.94 72 LEU A C 1
ATOM 576 O O . LEU A 1 72 ? -6.825 -1.192 7.646 1.00 97.94 72 LEU A O 1
ATOM 580 N N . ALA A 1 73 ? -5.631 -1.756 5.822 1.00 97.56 73 ALA A N 1
ATOM 581 C CA . ALA A 1 73 ? -6.463 -2.903 5.453 1.00 97.56 73 ALA A CA 1
ATOM 582 C C . ALA A 1 73 ? -6.471 -3.979 6.557 1.00 97.56 73 ALA A C 1
ATOM 584 O O . ALA A 1 73 ? -7.520 -4.492 6.954 1.00 97.56 73 ALA A O 1
ATOM 585 N N . SER A 1 74 ? -5.300 -4.277 7.128 1.00 95.25 74 SER A N 1
ATOM 586 C CA . SER A 1 74 ? -5.180 -5.207 8.259 1.00 95.25 74 SER A CA 1
ATOM 587 C C . SER A 1 74 ? -5.869 -4.676 9.521 1.00 95.25 74 SER A C 1
ATOM 589 O O . SER A 1 74 ? -6.525 -5.427 10.245 1.00 95.25 74 SER A O 1
ATOM 591 N N . TYR A 1 75 ? -5.750 -3.373 9.784 1.00 96.12 75 TYR A N 1
ATOM 592 C CA . TYR A 1 75 ? -6.385 -2.721 10.922 1.00 96.12 75 TYR A CA 1
ATOM 593 C C . TYR A 1 75 ? -7.913 -2.745 10.795 1.00 96.12 75 TYR A C 1
ATOM 595 O O . TYR A 1 75 ? -8.590 -3.093 11.767 1.00 96.12 75 TYR A O 1
ATOM 603 N N . TYR A 1 76 ? -8.454 -2.495 9.597 1.00 96.94 76 TYR A N 1
ATOM 604 C CA . TYR A 1 76 ? -9.872 -2.683 9.289 1.00 96.94 76 TYR A CA 1
ATOM 605 C C . TYR A 1 76 ? -10.331 -4.105 9.618 1.00 96.94 76 TYR A C 1
ATOM 607 O O . TYR A 1 76 ? -11.245 -4.264 10.419 1.00 96.94 76 TYR A O 1
ATOM 615 N N . ARG A 1 77 ? -9.646 -5.146 9.121 1.00 94.06 77 ARG A N 1
ATOM 616 C CA . ARG A 1 77 ? -10.013 -6.548 9.421 1.00 94.06 77 ARG A CA 1
ATOM 617 C C . ARG A 1 77 ? -10.099 -6.843 10.919 1.00 94.06 77 ARG A C 1
ATOM 619 O O . ARG A 1 77 ? -10.869 -7.702 11.332 1.00 94.06 77 ARG A O 1
ATOM 626 N N . SER A 1 78 ? -9.295 -6.153 11.730 1.00 93.75 78 SER A N 1
ATOM 627 C CA . SER A 1 78 ? -9.276 -6.332 13.185 1.00 93.75 78 SER A CA 1
ATOM 628 C C . SER A 1 78 ? -10.303 -5.493 13.956 1.00 93.75 78 SER A C 1
ATOM 630 O O . SER A 1 78 ? -10.547 -5.781 15.126 1.00 93.75 78 SER A O 1
ATOM 632 N N . THR A 1 79 ? -10.881 -4.455 13.344 1.00 95.06 79 THR A N 1
ATOM 633 C CA . THR A 1 79 ? -11.718 -3.459 14.043 1.00 95.06 79 THR A CA 1
ATOM 634 C C . THR A 1 79 ? -13.093 -3.223 13.423 1.00 95.06 79 THR A C 1
ATOM 636 O O . THR A 1 79 ? -13.994 -2.785 14.134 1.00 95.06 79 THR A O 1
ATOM 639 N N . GLY A 1 80 ? -13.265 -3.483 12.126 1.00 95.88 80 GLY A N 1
ATOM 640 C CA . GLY A 1 80 ? -14.457 -3.132 11.350 1.00 95.88 80 GLY A CA 1
ATOM 641 C C . GLY A 1 80 ? -14.628 -1.628 11.098 1.00 95.88 80 GLY A C 1
ATOM 642 O O . GLY A 1 80 ? -15.688 -1.199 10.655 1.00 95.88 80 GLY A O 1
ATOM 643 N N . GLU A 1 81 ? -13.628 -0.792 11.404 1.00 97.19 81 GLU A N 1
ATOM 644 C CA . GLU A 1 81 ? -13.718 0.660 11.209 1.00 97.19 81 GLU A CA 1
ATOM 645 C C . GLU A 1 81 ? -13.512 1.027 9.719 1.00 97.19 81 GLU A C 1
ATOM 647 O O . GLU A 1 81 ? -12.386 1.274 9.284 1.00 97.19 81 GLU A O 1
ATOM 652 N N . GLU A 1 82 ? -14.607 1.081 8.948 1.00 97.94 82 GLU A N 1
ATOM 653 C CA . GLU A 1 82 ? -14.656 1.285 7.477 1.00 97.94 82 GLU A CA 1
ATOM 654 C C . GLU A 1 82 ? -13.779 2.424 6.942 1.00 97.94 82 GLU A C 1
ATOM 656 O O . GLU A 1 82 ? -13.159 2.306 5.888 1.00 97.94 82 GLU A O 1
ATOM 661 N N . VAL A 1 83 ? -13.652 3.520 7.696 1.00 97.62 83 VAL A N 1
ATOM 662 C CA . VAL A 1 83 ? -12.817 4.670 7.307 1.00 97.62 83 VAL A CA 1
ATOM 663 C C . VAL A 1 83 ? -11.375 4.274 6.973 1.00 97.62 83 VAL A C 1
ATOM 665 O O . VAL A 1 83 ? -10.739 4.915 6.143 1.00 97.62 83 VAL A O 1
ATOM 668 N N . TYR A 1 84 ? -10.847 3.226 7.607 1.00 98.00 84 TYR A N 1
ATOM 669 C CA . TYR A 1 84 ? -9.488 2.761 7.353 1.00 98.00 84 TYR A CA 1
ATOM 670 C C . TYR A 1 84 ? -9.389 1.867 6.116 1.00 98.00 84 TYR A C 1
ATOM 672 O O . TYR A 1 84 ? -8.353 1.898 5.457 1.00 98.00 84 TYR A O 1
ATOM 680 N N . LEU A 1 85 ? -10.445 1.128 5.764 1.00 98.50 85 LEU A N 1
ATOM 681 C CA . LEU A 1 85 ? -10.494 0.400 4.497 1.00 98.50 85 LEU A CA 1
ATOM 682 C C . LEU A 1 85 ? -10.562 1.373 3.319 1.00 98.50 85 LEU A C 1
ATOM 684 O O . LEU A 1 85 ? -9.775 1.244 2.387 1.00 98.50 85 LEU A O 1
ATOM 688 N N . GLU A 1 86 ? -11.428 2.386 3.395 1.00 98.44 86 GLU A N 1
ATOM 689 C CA . GLU A 1 86 ? -11.525 3.416 2.353 1.00 98.44 86 GLU A CA 1
ATOM 690 C C . GLU A 1 86 ? -10.201 4.166 2.176 1.00 98.44 86 GLU A C 1
ATOM 692 O O . GLU A 1 86 ? -9.698 4.279 1.064 1.00 98.44 86 GLU A O 1
ATOM 697 N N . MET A 1 87 ? -9.535 4.542 3.273 1.00 98.19 87 MET A N 1
ATOM 698 C CA . MET A 1 87 ? -8.190 5.116 3.182 1.00 98.19 87 MET A CA 1
ATOM 699 C C . MET A 1 87 ? -7.170 4.157 2.546 1.00 98.19 87 MET A C 1
ATOM 701 O O . MET A 1 87 ? -6.301 4.605 1.805 1.00 98.19 87 MET A O 1
ATOM 705 N N . ALA A 1 88 ? -7.225 2.850 2.829 1.00 98.50 88 ALA A N 1
ATOM 706 C CA . ALA A 1 88 ? -6.324 1.885 2.192 1.00 98.50 88 ALA A CA 1
ATOM 707 C C . ALA A 1 88 ? -6.546 1.826 0.671 1.00 98.50 88 ALA A C 1
ATOM 709 O O . ALA A 1 88 ? -5.572 1.797 -0.082 1.00 98.50 88 ALA A O 1
ATOM 710 N N . LYS A 1 89 ? -7.811 1.863 0.231 1.00 98.56 89 LYS A N 1
ATOM 711 C CA . LYS A 1 89 ? -8.204 1.922 -1.184 1.00 98.56 89 LYS A CA 1
ATOM 712 C C . LYS A 1 89 ? -7.686 3.195 -1.855 1.00 98.56 89 LYS A C 1
ATOM 714 O O . LYS A 1 89 ? -7.057 3.101 -2.903 1.00 98.56 89 LYS A O 1
ATOM 719 N N . ASP A 1 90 ? -7.858 4.356 -1.224 1.00 97.69 90 ASP A N 1
ATOM 720 C CA . ASP A 1 90 ? -7.378 5.641 -1.753 1.00 97.69 90 ASP A CA 1
ATOM 721 C C . ASP A 1 90 ? -5.855 5.646 -1.961 1.00 97.69 90 ASP A C 1
ATOM 723 O O . ASP A 1 90 ? -5.354 6.102 -2.990 1.00 97.69 90 ASP A O 1
ATOM 727 N N . LEU A 1 91 ? -5.098 5.091 -1.006 1.00 98.00 91 LEU A N 1
ATOM 728 C CA . LEU A 1 91 ? -3.642 4.970 -1.126 1.00 98.00 91 LEU A CA 1
ATOM 729 C C . LEU A 1 91 ? -3.228 4.008 -2.251 1.00 98.00 91 LEU A C 1
ATOM 731 O O . LEU A 1 91 ? -2.222 4.253 -2.918 1.00 98.00 91 LEU A O 1
ATOM 735 N N . LEU A 1 92 ? -3.981 2.927 -2.475 1.00 98.19 92 LEU A N 1
ATOM 736 C CA . LEU A 1 92 ? -3.739 2.005 -3.587 1.00 98.19 92 LEU A CA 1
ATOM 737 C C . LEU A 1 92 ? -4.051 2.646 -4.939 1.00 98.19 92 LEU A C 1
ATOM 739 O O . LEU A 1 92 ? -3.228 2.543 -5.841 1.00 98.19 92 LEU A O 1
ATOM 743 N N . TYR A 1 93 ? -5.164 3.370 -5.072 1.00 97.69 93 TYR A N 1
ATOM 744 C CA . TYR A 1 93 ? -5.461 4.117 -6.296 1.00 97.69 93 TYR A CA 1
ATOM 745 C C . TYR A 1 93 ? -4.416 5.204 -6.573 1.00 97.69 93 TYR A C 1
ATOM 747 O O . TYR A 1 93 ? -3.993 5.375 -7.716 1.00 97.69 93 TYR A O 1
ATOM 755 N N . PHE A 1 94 ? -3.916 5.888 -5.536 1.00 96.94 94 PHE A N 1
ATOM 756 C CA . PHE A 1 94 ? -2.779 6.795 -5.691 1.00 96.94 94 PHE A CA 1
ATOM 757 C C . PHE A 1 94 ? -1.552 6.062 -6.257 1.00 96.94 94 PHE A C 1
ATOM 759 O O . PHE A 1 94 ? -0.929 6.547 -7.201 1.00 96.94 94 PHE A O 1
ATOM 766 N N . LEU A 1 95 ? -1.205 4.893 -5.713 1.00 96.69 95 LEU A N 1
ATOM 767 C CA . LEU A 1 95 ? -0.073 4.095 -6.192 1.00 96.69 95 LEU A CA 1
ATOM 768 C C . LEU A 1 95 ? -0.262 3.588 -7.622 1.00 96.69 95 LEU A C 1
ATOM 770 O O . LEU A 1 95 ? 0.691 3.628 -8.394 1.00 96.69 95 LEU A O 1
ATOM 774 N N . ASP A 1 96 ? -1.465 3.156 -7.987 1.00 96.38 96 ASP A N 1
ATOM 775 C CA . ASP A 1 96 ? -1.769 2.688 -9.340 1.00 96.38 96 ASP A CA 1
ATOM 776 C C . ASP A 1 96 ? -1.724 3.826 -10.373 1.00 96.38 96 ASP A C 1
ATOM 778 O O . ASP A 1 96 ? -1.312 3.626 -11.513 1.00 96.38 96 ASP A O 1
ATOM 782 N N . SER A 1 97 ? -2.038 5.054 -9.947 1.00 95.56 97 SER A N 1
ATOM 783 C CA . SER A 1 97 ? -1.875 6.263 -10.765 1.00 95.56 97 SER A CA 1
ATOM 784 C C . SER A 1 97 ? -0.424 6.755 -10.886 1.00 95.56 97 SER A C 1
ATOM 786 O O . SER A 1 97 ? -0.150 7.699 -11.633 1.00 95.56 97 SER A O 1
ATOM 788 N N . CYS A 1 98 ? 0.517 6.161 -10.141 1.00 95.31 98 CYS A N 1
ATOM 789 C CA . CYS A 1 98 ? 1.934 6.481 -10.270 1.00 95.31 98 CYS A CA 1
ATOM 790 C C . CYS A 1 98 ? 2.547 5.833 -11.523 1.00 95.31 98 CYS A C 1
ATOM 792 O O . CYS A 1 98 ? 1.962 4.979 -12.185 1.00 95.31 98 CYS A O 1
ATOM 794 N N . HIS A 1 99 ? 3.783 6.214 -11.835 1.00 95.12 99 HIS A N 1
ATOM 795 C CA . HIS A 1 99 ? 4.554 5.641 -12.925 1.00 95.12 99 HIS A CA 1
ATOM 796 C C . HIS A 1 99 ? 4.609 4.112 -12.803 1.00 95.12 99 HIS A C 1
ATOM 798 O O . HIS A 1 99 ? 4.874 3.566 -11.731 1.00 95.12 99 HIS A O 1
ATOM 804 N N . GLU A 1 100 ? 4.493 3.415 -13.937 1.00 94.38 100 GLU A N 1
ATOM 805 C CA . GLU A 1 100 ? 4.434 1.945 -14.034 1.00 94.38 100 GLU A CA 1
ATOM 806 C C . GLU A 1 100 ? 5.558 1.184 -13.308 1.00 94.38 100 GLU A C 1
ATOM 808 O O . GLU A 1 100 ? 5.406 0.007 -12.985 1.00 94.38 100 GLU A O 1
ATOM 813 N N . ARG A 1 101 ? 6.678 1.852 -12.992 1.00 92.38 101 ARG A N 1
ATOM 814 C CA . ARG A 1 101 ? 7.798 1.262 -12.255 1.00 92.38 101 ARG A CA 1
ATOM 815 C C . ARG A 1 101 ? 7.445 0.920 -10.811 1.00 92.38 101 ARG A C 1
ATOM 817 O O . ARG A 1 101 ? 8.180 0.151 -10.200 1.00 92.38 101 ARG A O 1
ATOM 824 N N . VAL A 1 102 ? 6.313 1.394 -10.287 1.00 94.19 102 VAL A N 1
ATOM 825 C CA . VAL A 1 102 ? 5.747 0.891 -9.028 1.00 94.19 102 VAL A CA 1
ATOM 826 C C . VAL A 1 102 ? 5.566 -0.643 -9.046 1.00 94.19 102 VAL A C 1
ATOM 828 O O . VAL A 1 102 ? 5.771 -1.300 -8.023 1.00 94.19 102 VAL A O 1
ATOM 831 N N . TYR A 1 103 ? 5.307 -1.227 -10.224 1.00 95.19 103 TYR A N 1
ATOM 832 C CA . TYR A 1 103 ? 5.176 -2.671 -10.460 1.00 95.19 103 TYR A CA 1
ATOM 833 C C . TYR A 1 103 ? 6.479 -3.369 -10.888 1.00 95.19 103 TYR A C 1
ATOM 835 O O . TYR A 1 103 ? 6.456 -4.563 -11.152 1.00 95.19 103 TYR A O 1
ATOM 843 N N . ALA A 1 104 ? 7.600 -2.649 -10.982 1.00 92.25 104 ALA A N 1
ATOM 844 C CA . ALA A 1 104 ? 8.878 -3.177 -11.475 1.00 92.25 104 ALA A CA 1
ATOM 845 C C . ALA A 1 104 ? 10.064 -2.761 -10.584 1.00 92.25 104 ALA A C 1
ATOM 847 O O . ALA A 1 104 ? 11.187 -2.549 -11.048 1.00 92.25 104 ALA A O 1
ATOM 848 N N . MET A 1 105 ? 9.807 -2.562 -9.290 1.00 87.62 105 MET A N 1
ATOM 849 C CA . MET A 1 105 ? 10.809 -2.179 -8.300 1.00 87.62 105 MET A CA 1
ATOM 850 C C . MET A 1 105 ? 10.625 -3.040 -7.061 1.00 87.62 105 MET A C 1
ATOM 852 O O . MET A 1 105 ? 9.786 -2.726 -6.221 1.00 87.62 105 MET A O 1
ATOM 856 N N . GLN A 1 106 ? 11.449 -4.080 -6.921 1.00 84.62 106 GLN A N 1
ATOM 857 C CA . GLN A 1 106 ? 11.334 -5.119 -5.891 1.00 84.62 106 GLN A CA 1
ATOM 858 C C . GLN A 1 106 ? 10.912 -4.592 -4.505 1.00 84.62 106 GLN A C 1
ATOM 860 O O . GLN A 1 106 ? 9.877 -5.006 -3.986 1.00 84.62 106 GLN A O 1
ATOM 865 N N . ALA A 1 107 ? 11.626 -3.615 -3.935 1.00 81.44 107 ALA A N 1
ATOM 866 C CA . ALA A 1 1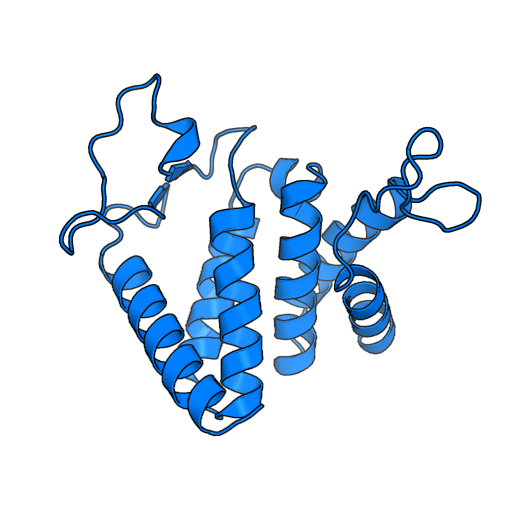07 ? 11.317 -3.067 -2.606 1.00 81.44 107 ALA A CA 1
ATOM 867 C C . ALA A 1 107 ? 9.916 -2.425 -2.479 1.00 81.44 107 ALA A C 1
ATOM 869 O O . ALA A 1 107 ? 9.323 -2.429 -1.400 1.00 81.44 107 ALA A O 1
ATOM 870 N N . SER A 1 108 ? 9.391 -1.859 -3.564 1.00 87.19 108 SER A N 1
ATOM 871 C CA . SER A 1 108 ? 8.073 -1.219 -3.616 1.00 87.19 108 SER A CA 1
ATOM 872 C C . SER A 1 108 ? 6.979 -2.212 -3.990 1.00 87.19 108 SER A C 1
ATOM 874 O O . SER A 1 108 ? 5.948 -2.278 -3.321 1.00 87.19 108 SER A O 1
ATOM 876 N N . THR A 1 109 ? 7.228 -3.025 -5.018 1.00 92.06 109 THR A N 1
ATOM 877 C CA . THR A 1 109 ? 6.255 -3.959 -5.588 1.00 92.06 109 THR A CA 1
ATOM 878 C C . THR A 1 109 ? 5.832 -5.025 -4.583 1.00 92.06 109 THR A C 1
ATOM 880 O O . THR A 1 109 ? 4.658 -5.369 -4.535 1.00 92.06 109 THR A O 1
ATOM 883 N N . GLN A 1 110 ? 6.731 -5.476 -3.698 1.00 91.94 110 GLN A N 1
ATOM 884 C CA . GLN A 1 110 ? 6.372 -6.411 -2.622 1.00 91.94 110 GLN A CA 1
ATOM 885 C C . GLN A 1 110 ? 5.256 -5.878 -1.724 1.00 91.94 110 GLN A C 1
ATOM 887 O O . GLN A 1 110 ? 4.291 -6.584 -1.442 1.00 91.94 110 GLN A O 1
ATOM 892 N N . LYS A 1 111 ? 5.380 -4.628 -1.265 1.00 91.12 111 LYS A N 1
ATOM 893 C CA . LYS A 1 111 ? 4.398 -4.037 -0.348 1.00 91.12 111 LYS A CA 1
ATOM 894 C C . LYS A 1 111 ? 3.132 -3.614 -1.066 1.00 91.12 111 LYS A C 1
ATOM 896 O O . LYS A 1 111 ? 2.063 -3.730 -0.474 1.00 91.12 111 LYS A O 1
ATOM 901 N N . LEU A 1 112 ? 3.241 -3.192 -2.326 1.00 95.88 112 LEU A N 1
ATOM 902 C CA . LEU A 1 112 ? 2.073 -2.987 -3.174 1.00 95.88 112 LEU A CA 1
ATOM 903 C C . LEU A 1 112 ? 1.274 -4.287 -3.300 1.00 95.88 112 LEU A C 1
ATOM 905 O O . LEU A 1 112 ? 0.088 -4.270 -3.005 1.00 95.88 112 LEU A O 1
ATOM 909 N N . ALA A 1 113 ? 1.936 -5.404 -3.624 1.00 96.06 113 ALA A N 1
ATOM 910 C CA . ALA A 1 113 ? 1.290 -6.706 -3.768 1.00 96.06 113 ALA A CA 1
ATOM 911 C C . ALA A 1 113 ? 0.572 -7.134 -2.478 1.00 96.06 113 ALA A C 1
ATOM 913 O O . ALA A 1 113 ? -0.579 -7.555 -2.521 1.00 96.06 113 ALA A O 1
ATOM 914 N N . VAL A 1 114 ? 1.223 -6.989 -1.314 1.00 94.75 114 VAL A N 1
ATOM 915 C CA . VAL A 1 114 ? 0.596 -7.271 -0.007 1.00 94.75 114 VAL A CA 1
ATOM 916 C C . VAL A 1 114 ? -0.643 -6.399 0.210 1.00 94.75 114 VAL A C 1
ATOM 918 O O . VAL A 1 114 ? -1.701 -6.913 0.570 1.00 94.75 114 VAL A O 1
ATOM 921 N N . ALA A 1 115 ? -0.523 -5.085 0.010 1.00 97.12 115 ALA A N 1
ATOM 922 C CA . ALA A 1 115 ? -1.618 -4.151 0.241 1.00 97.12 115 ALA A CA 1
ATOM 923 C C . ALA A 1 115 ? -2.810 -4.431 -0.685 1.00 97.12 115 ALA A C 1
ATOM 925 O O . ALA A 1 115 ? -3.939 -4.526 -0.204 1.00 97.12 115 ALA A O 1
ATOM 926 N N . SER A 1 116 ? -2.565 -4.606 -1.985 1.00 98.31 116 SER A N 1
ATOM 927 C CA . SER A 1 116 ? -3.621 -4.855 -2.964 1.00 98.31 116 SER A CA 1
ATOM 928 C C . SER A 1 116 ? -4.270 -6.222 -2.781 1.00 98.31 116 SER A C 1
ATOM 930 O O . SER A 1 116 ? -5.492 -6.296 -2.821 1.00 98.31 116 SER A O 1
ATOM 932 N N . ALA A 1 117 ? -3.514 -7.279 -2.464 1.00 97.75 117 ALA A N 1
ATOM 933 C CA . ALA A 1 117 ? -4.098 -8.591 -2.179 1.00 97.75 117 ALA A CA 1
ATOM 934 C C . ALA A 1 117 ? -4.974 -8.574 -0.919 1.00 97.75 117 ALA A C 1
ATOM 936 O O . ALA A 1 117 ? -6.039 -9.184 -0.896 1.00 97.75 117 ALA A O 1
ATOM 937 N N . LEU A 1 118 ? -4.558 -7.853 0.131 1.00 96.81 118 LEU A N 1
ATOM 938 C CA . LEU A 1 118 ? -5.375 -7.689 1.334 1.00 96.81 118 LEU A CA 1
ATOM 939 C C . LEU A 1 118 ? -6.677 -6.948 1.029 1.00 96.81 118 LEU A C 1
ATOM 941 O O . LEU A 1 118 ? -7.735 -7.401 1.453 1.00 96.81 118 LEU A O 1
ATOM 945 N N . VAL A 1 119 ? -6.609 -5.819 0.319 1.00 98.25 119 VAL A N 1
ATOM 946 C CA . VAL A 1 119 ? -7.805 -5.035 -0.021 1.00 98.25 119 VAL A CA 1
ATOM 947 C C . VAL A 1 119 ? -8.705 -5.799 -0.992 1.00 98.25 119 VAL A C 1
ATOM 949 O O . VAL A 1 119 ? -9.911 -5.853 -0.760 1.00 98.25 119 VAL A O 1
ATOM 952 N N . GLY A 1 120 ? -8.142 -6.448 -2.012 1.00 97.88 120 GLY A N 1
ATOM 953 C CA . GLY A 1 120 ? -8.863 -7.318 -2.944 1.00 97.88 120 GLY A CA 1
ATOM 954 C C . GLY A 1 120 ? -9.620 -8.421 -2.209 1.00 97.88 120 GLY A C 1
ATOM 955 O O . GLY A 1 120 ? -10.834 -8.506 -2.336 1.00 97.88 120 GLY A O 1
ATOM 956 N N . ALA A 1 121 ? -8.955 -9.158 -1.316 1.00 97.00 121 ALA A N 1
ATOM 957 C CA . ALA A 1 121 ? -9.590 -10.238 -0.559 1.00 97.00 121 ALA A CA 1
ATOM 958 C C . ALA A 1 121 ? -10.679 -9.754 0.418 1.00 97.00 121 ALA A C 1
ATOM 960 O O . ALA A 1 121 ? -11.592 -10.504 0.752 1.00 97.00 121 ALA A O 1
ATOM 961 N N . ILE A 1 122 ? -10.577 -8.518 0.924 1.00 97.00 122 ILE A N 1
ATOM 962 C CA . ILE A 1 122 ? -11.603 -7.916 1.792 1.00 97.00 122 ILE A CA 1
ATOM 963 C C . ILE A 1 122 ? -12.827 -7.471 0.983 1.00 97.00 122 ILE A C 1
ATOM 965 O O . ILE A 1 122 ? -13.947 -7.556 1.480 1.00 97.00 122 ILE A O 1
ATOM 969 N N . THR A 1 123 ? -12.607 -6.936 -0.218 1.00 97.25 123 THR A N 1
ATOM 970 C CA . THR A 1 123 ? -13.619 -6.172 -0.966 1.00 97.25 123 THR A CA 1
ATOM 971 C C . THR A 1 123 ? -14.201 -6.903 -2.167 1.00 97.25 123 THR A C 1
ATOM 973 O O . THR A 1 123 ? -15.218 -6.449 -2.683 1.00 97.25 123 THR A O 1
ATOM 976 N N . ASP A 1 124 ? -13.559 -7.979 -2.624 1.00 96.62 124 ASP A N 1
ATOM 977 C CA . ASP A 1 124 ? -13.856 -8.665 -3.888 1.00 96.62 124 ASP A CA 1
ATOM 978 C C . ASP A 1 124 ? -13.851 -7.713 -5.104 1.00 96.62 124 ASP A C 1
ATOM 980 O O . ASP A 1 124 ? -14.575 -7.875 -6.085 1.00 96.62 124 ASP A O 1
ATOM 984 N N . ASN A 1 125 ? -13.062 -6.636 -5.020 1.00 97.06 125 ASN A N 1
ATOM 985 C CA . ASN A 1 125 ? -12.987 -5.620 -6.061 1.00 97.06 125 ASN A CA 1
ATOM 986 C C . ASN A 1 125 ? -11.901 -5.983 -7.086 1.00 97.06 125 ASN A C 1
ATOM 988 O O . ASN A 1 125 ? -10.715 -6.084 -6.753 1.00 97.06 125 ASN A O 1
ATOM 992 N N . ALA A 1 126 ? -12.327 -6.110 -8.345 1.00 97.19 126 ALA A N 1
ATOM 993 C CA . ALA A 1 126 ? -11.497 -6.524 -9.472 1.00 97.19 126 ALA A CA 1
ATOM 994 C C . ALA A 1 126 ? -10.275 -5.624 -9.724 1.00 97.19 126 ALA A C 1
ATOM 996 O O . ALA A 1 126 ? -9.241 -6.134 -10.150 1.00 97.19 126 ALA A O 1
ATOM 997 N N . ASP A 1 127 ? -10.347 -4.321 -9.427 1.00 97.69 127 ASP A N 1
ATOM 998 C CA . ASP A 1 127 ? -9.211 -3.412 -9.606 1.00 97.69 127 ASP A CA 1
ATOM 999 C C . ASP A 1 127 ? -8.052 -3.840 -8.697 1.00 97.69 127 ASP A C 1
ATOM 1001 O O . ASP A 1 127 ? -6.926 -4.030 -9.153 1.00 97.69 127 ASP A O 1
ATOM 1005 N N . PHE A 1 128 ? -8.323 -4.052 -7.404 1.00 98.31 128 PHE A N 1
ATOM 1006 C CA . PHE A 1 128 ? -7.285 -4.420 -6.436 1.00 98.31 128 PHE A CA 1
ATOM 1007 C C . PHE A 1 128 ? -6.783 -5.849 -6.631 1.00 98.31 128 PHE A C 1
ATOM 1009 O O . PHE A 1 128 ? -5.597 -6.105 -6.413 1.00 98.31 128 PHE A O 1
ATOM 1016 N N . ILE A 1 129 ? -7.651 -6.758 -7.085 1.00 98.12 129 ILE A N 1
ATOM 1017 C CA . ILE A 1 129 ? -7.250 -8.105 -7.507 1.00 98.12 129 ILE A CA 1
ATOM 1018 C C . ILE A 1 129 ? -6.267 -8.002 -8.682 1.00 98.12 129 ILE A C 1
ATOM 1020 O O . ILE A 1 129 ? -5.150 -8.508 -8.584 1.00 98.12 129 ILE A O 1
ATOM 1024 N N . GLY A 1 130 ? -6.600 -7.234 -9.725 1.00 97.81 130 GLY A N 1
ATOM 1025 C CA . GLY A 1 130 ? -5.716 -7.010 -10.872 1.00 97.81 130 GLY A CA 1
ATOM 1026 C C . GLY A 1 130 ? -4.386 -6.340 -10.498 1.00 97.81 130 GLY A C 1
ATOM 1027 O O . GLY A 1 130 ? -3.325 -6.730 -10.992 1.00 97.81 130 GLY A O 1
ATOM 1028 N N . MET A 1 131 ? -4.396 -5.377 -9.568 1.00 97.94 131 MET A N 1
ATOM 1029 C CA . MET A 1 131 ? -3.160 -4.791 -9.025 1.00 97.94 131 MET A CA 1
ATOM 1030 C C . MET A 1 131 ? -2.300 -5.849 -8.318 1.00 97.94 131 MET A C 1
ATOM 1032 O O . MET A 1 131 ? -1.077 -5.874 -8.481 1.00 97.94 131 MET A O 1
ATOM 1036 N N . ALA A 1 132 ? -2.920 -6.720 -7.515 1.00 97.44 132 ALA A N 1
ATOM 1037 C CA . ALA A 1 132 ? -2.238 -7.799 -6.805 1.00 97.44 132 ALA A CA 1
ATOM 1038 C C . ALA A 1 132 ? -1.629 -8.827 -7.762 1.00 97.44 132 ALA A C 1
ATOM 1040 O O . ALA A 1 132 ? -0.466 -9.193 -7.591 1.00 97.44 132 ALA A O 1
ATOM 1041 N N . GLU A 1 133 ? -2.361 -9.237 -8.795 1.00 96.62 133 GLU A N 1
ATOM 1042 C CA . GLU A 1 133 ? -1.877 -10.132 -9.849 1.00 96.62 133 GLU A CA 1
ATOM 1043 C C . GLU A 1 133 ? -0.686 -9.541 -10.602 1.00 96.62 133 GLU A C 1
ATOM 1045 O O . GLU A 1 133 ? 0.349 -10.196 -10.753 1.00 96.62 133 GLU A O 1
ATOM 1050 N N . ARG A 1 134 ? -0.791 -8.277 -11.032 1.00 96.31 134 ARG A N 1
ATOM 1051 C CA . ARG A 1 134 ? 0.284 -7.584 -11.751 1.00 96.31 134 ARG A CA 1
ATOM 1052 C C . ARG A 1 134 ? 1.552 -7.497 -10.908 1.00 96.31 134 ARG A C 1
ATOM 1054 O O . ARG A 1 134 ? 2.639 -7.816 -11.390 1.00 96.31 134 ARG A O 1
ATOM 1061 N N . ALA A 1 135 ? 1.421 -7.082 -9.649 1.00 95.88 135 ALA A N 1
ATOM 1062 C CA . ALA A 1 135 ? 2.552 -6.985 -8.736 1.00 95.88 135 ALA A CA 1
ATOM 1063 C C . ALA A 1 135 ? 3.154 -8.369 -8.434 1.00 95.88 135 ALA A C 1
ATOM 1065 O O . ALA A 1 135 ? 4.374 -8.522 -8.428 1.00 95.88 135 ALA A O 1
ATOM 1066 N N . SER A 1 136 ? 2.316 -9.390 -8.245 1.00 93.81 136 SER A N 1
ATOM 1067 C CA . SER A 1 136 ? 2.754 -10.762 -7.958 1.00 93.81 136 SER A CA 1
ATOM 1068 C C . SER A 1 136 ? 3.451 -11.415 -9.148 1.00 93.81 136 SER A C 1
ATOM 1070 O O . SER A 1 136 ? 4.443 -12.111 -8.958 1.00 93.81 136 SER A O 1
ATOM 1072 N N . SER A 1 137 ? 3.005 -11.125 -10.372 1.00 94.19 137 SER A N 1
ATOM 1073 C CA . SER A 1 137 ? 3.648 -11.592 -11.605 1.00 94.19 137 SER A CA 1
ATOM 1074 C C . SER A 1 137 ? 5.095 -11.107 -11.706 1.00 94.19 137 SER A C 1
ATOM 1076 O O . SER A 1 137 ? 5.988 -11.887 -12.029 1.00 94.19 137 SER A O 1
ATOM 1078 N N . PHE A 1 138 ? 5.353 -9.839 -11.366 1.00 93.69 138 PHE A N 1
ATOM 1079 C CA . PHE A 1 138 ? 6.719 -9.317 -11.292 1.00 93.69 138 PHE A CA 1
ATOM 1080 C C . PHE A 1 138 ? 7.539 -10.012 -10.199 1.00 93.69 138 PHE A C 1
ATOM 1082 O O . PHE A 1 138 ? 8.689 -10.373 -10.427 1.00 93.69 138 PHE A O 1
ATOM 1089 N N . LEU A 1 139 ? 6.958 -10.233 -9.016 1.00 91.25 139 LEU A N 1
ATOM 1090 C CA . LEU A 1 139 ? 7.670 -10.912 -7.932 1.00 91.25 139 LEU A CA 1
ATOM 1091 C C . LEU A 1 139 ? 8.030 -12.349 -8.311 1.00 91.25 139 LEU A C 1
ATOM 1093 O O . LEU A 1 139 ? 9.151 -12.756 -8.056 1.00 91.25 139 LEU A O 1
ATOM 1097 N N . LEU A 1 140 ? 7.129 -13.091 -8.956 1.00 91.56 140 LEU A N 1
ATOM 1098 C CA . LEU A 1 140 ? 7.416 -14.442 -9.446 1.00 91.56 140 LEU A CA 1
ATOM 1099 C C . LEU A 1 140 ? 8.494 -14.449 -10.531 1.00 91.56 140 LEU A C 1
ATOM 1101 O O . LEU A 1 140 ? 9.301 -15.369 -10.573 1.00 91.56 140 LEU A O 1
ATOM 1105 N N . TRP A 1 141 ? 8.549 -13.418 -11.374 1.00 91.44 141 TRP A N 1
ATOM 1106 C CA . TRP A 1 141 ? 9.627 -13.269 -12.351 1.00 91.44 141 TRP A CA 1
ATOM 1107 C C . TRP A 1 141 ? 11.005 -13.067 -11.694 1.00 91.44 141 TRP A C 1
ATOM 1109 O O . TRP A 1 141 ? 12.005 -13.558 -12.207 1.00 91.44 141 TRP A O 1
ATOM 1119 N N . GLU A 1 142 ? 11.053 -12.404 -10.537 1.00 88.38 142 GLU A N 1
ATOM 1120 C CA . GLU A 1 142 ? 12.264 -12.229 -9.715 1.00 88.38 142 GLU A CA 1
ATOM 1121 C C . GLU A 1 142 ? 12.605 -13.462 -8.851 1.00 88.38 142 GLU A C 1
ATOM 1123 O O . GLU A 1 142 ? 13.591 -13.448 -8.109 1.00 88.38 142 GLU A O 1
ATOM 1128 N N . GLN A 1 143 ? 11.780 -14.514 -8.878 1.00 89.31 143 GLN A N 1
ATOM 1129 C CA . GLN A 1 143 ? 12.028 -15.744 -8.130 1.00 89.31 143 GLN A CA 1
ATOM 1130 C C . GLN A 1 143 ? 13.189 -16.519 -8.760 1.00 89.31 143 GLN A C 1
ATOM 1132 O O . GLN A 1 143 ? 13.275 -16.665 -9.978 1.00 89.31 143 GLN A O 1
ATOM 1137 N N . ASN A 1 144 ? 14.074 -17.062 -7.924 1.00 88.19 144 ASN A N 1
ATOM 1138 C CA . ASN A 1 144 ? 15.119 -17.958 -8.405 1.00 88.19 144 ASN A CA 1
ATOM 1139 C C . ASN A 1 144 ? 14.501 -19.238 -8.997 1.00 88.19 144 ASN A C 1
ATOM 1141 O O . ASN A 1 144 ? 13.413 -19.657 -8.600 1.00 88.19 144 ASN A O 1
ATOM 1145 N N . GLU A 1 145 ? 15.239 -19.924 -9.875 1.00 88.50 145 GLU A N 1
ATOM 1146 C CA . GLU A 1 145 ? 14.800 -21.193 -10.485 1.00 88.50 145 GLU A CA 1
ATOM 1147 C C . GLU A 1 145 ? 14.446 -22.281 -9.453 1.00 88.50 145 GLU A C 1
ATOM 1149 O O . GLU A 1 145 ? 13.610 -23.143 -9.716 1.00 88.50 145 GLU A O 1
ATOM 1154 N N . ASP A 1 146 ? 15.055 -22.239 -8.263 1.00 87.06 146 ASP A N 1
ATOM 1155 C CA . ASP A 1 146 ? 14.781 -23.162 -7.155 1.00 87.06 146 ASP A CA 1
ATOM 1156 C C . ASP A 1 146 ? 13.538 -22.784 -6.323 1.00 87.06 146 ASP A C 1
ATOM 1158 O O . ASP A 1 146 ? 13.259 -23.403 -5.293 1.00 87.06 146 ASP A O 1
ATOM 1162 N N . GLY A 1 147 ? 12.791 -21.761 -6.748 1.00 85.94 147 GLY A N 1
ATOM 1163 C CA . GLY A 1 147 ? 11.607 -21.252 -6.066 1.00 85.94 147 GLY A CA 1
ATOM 1164 C C . GLY A 1 147 ? 11.920 -20.356 -4.865 1.00 85.94 147 GLY A C 1
ATOM 1165 O O . GLY A 1 147 ? 11.006 -19.927 -4.154 1.00 85.94 147 GLY A O 1
ATOM 1166 N N . THR A 1 148 ? 13.191 -20.059 -4.597 1.00 85.94 148 THR A N 1
ATOM 1167 C CA . THR A 1 148 ? 13.561 -19.195 -3.480 1.00 85.94 148 THR A CA 1
ATOM 1168 C C . THR A 1 148 ? 13.582 -17.723 -3.859 1.00 85.94 148 THR A C 1
ATOM 1170 O O . THR A 1 148 ? 13.661 -17.327 -5.018 1.00 85.94 148 THR A O 1
ATOM 1173 N N . PHE A 1 149 ? 13.562 -16.897 -2.821 1.00 84.50 149 PHE A N 1
ATOM 1174 C CA . PHE A 1 149 ? 13.776 -15.462 -2.913 1.00 84.50 149 PHE A CA 1
ATOM 1175 C C . PHE A 1 149 ? 14.979 -15.043 -2.072 1.00 84.50 149 PHE A C 1
ATOM 1177 O O . PHE A 1 149 ? 14.957 -14.000 -1.424 1.00 84.50 149 PHE A O 1
ATOM 1184 N N . PHE A 1 150 ? 16.006 -15.889 -2.003 1.00 83.88 150 PHE A N 1
ATOM 1185 C CA . PHE A 1 150 ? 17.252 -15.578 -1.311 1.00 83.88 150 PHE A CA 1
ATOM 1186 C C . PHE A 1 150 ? 18.305 -15.132 -2.313 1.00 83.88 150 PHE A C 1
ATOM 1188 O O . PHE A 1 150 ? 18.393 -15.681 -3.406 1.00 83.88 150 PHE A O 1
ATOM 1195 N N . ASP A 1 151 ? 19.140 -14.180 -1.918 1.00 81.50 151 ASP A N 1
ATOM 1196 C CA . ASP A 1 151 ? 20.356 -13.881 -2.661 1.00 81.50 151 ASP A CA 1
ATOM 1197 C C . ASP A 1 151 ? 21.243 -15.142 -2.627 1.00 81.50 151 ASP A C 1
ATOM 1199 O O . ASP A 1 151 ? 21.644 -15.560 -1.531 1.00 81.50 151 ASP A O 1
ATOM 1203 N N . PRO A 1 152 ? 21.564 -15.762 -3.778 1.00 78.81 152 PRO A N 1
ATOM 1204 C CA . PRO A 1 152 ? 22.338 -17.000 -3.809 1.00 78.81 152 PRO A CA 1
ATOM 1205 C C . PRO A 1 152 ? 23.731 -16.863 -3.180 1.00 78.81 152 PRO A C 1
ATOM 1207 O O . PRO A 1 152 ? 24.263 -17.833 -2.636 1.00 78.81 152 PRO A O 1
ATOM 1210 N N . ALA A 1 153 ? 24.318 -15.663 -3.216 1.00 82.94 153 ALA A N 1
ATOM 1211 C CA . ALA A 1 153 ? 25.641 -15.392 -2.670 1.00 82.94 153 ALA A CA 1
ATOM 1212 C C . ALA A 1 153 ? 25.612 -15.175 -1.151 1.00 82.94 153 ALA A C 1
ATOM 1214 O O . ALA A 1 153 ? 26.515 -15.627 -0.446 1.00 82.94 153 ALA A O 1
ATOM 1215 N N . THR A 1 154 ? 24.590 -14.489 -0.628 1.00 85.56 154 THR A N 1
ATOM 1216 C CA . THR A 1 154 ? 24.551 -14.087 0.793 1.00 85.56 154 THR A CA 1
ATOM 1217 C C . THR A 1 154 ? 23.555 -14.868 1.648 1.00 85.56 154 THR A C 1
ATOM 1219 O O . THR A 1 154 ? 23.586 -14.748 2.875 1.00 85.56 154 THR A O 1
ATOM 1222 N N . ARG A 1 155 ? 22.675 -15.665 1.028 1.00 79.38 155 ARG A N 1
ATOM 1223 C CA . ARG A 1 155 ? 21.522 -16.347 1.646 1.00 79.38 155 ARG A CA 1
ATOM 1224 C C . ARG A 1 155 ? 20.594 -15.415 2.431 1.00 79.38 155 ARG A C 1
ATOM 1226 O O . ARG A 1 155 ? 19.866 -15.858 3.318 1.00 79.38 155 ARG A O 1
ATOM 1233 N N . LYS A 1 156 ? 20.614 -14.115 2.131 1.00 82.00 156 LYS A N 1
ATOM 1234 C CA . LYS A 1 156 ? 19.694 -13.139 2.722 1.00 82.00 156 LYS A CA 1
ATOM 1235 C C . LYS A 1 156 ? 18.400 -13.104 1.928 1.00 82.00 156 LYS A C 1
ATOM 1237 O O . LYS A 1 156 ? 18.428 -13.209 0.706 1.00 82.00 156 LYS A O 1
ATOM 1242 N N . ALA A 1 157 ? 17.273 -12.964 2.623 1.00 79.88 157 ALA A N 1
ATOM 1243 C CA . ALA A 1 157 ? 15.983 -12.815 1.965 1.00 79.88 157 ALA A CA 1
ATOM 1244 C C . ALA A 1 157 ? 15.986 -11.531 1.119 1.00 79.88 157 ALA A C 1
ATOM 1246 O O . ALA A 1 157 ? 16.305 -10.454 1.624 1.00 79.88 157 ALA A O 1
ATOM 1247 N N . MET A 1 158 ? 15.647 -11.660 -0.161 1.00 78.69 158 MET A N 1
ATOM 1248 C CA . MET A 1 158 ? 15.475 -10.553 -1.109 1.00 78.69 158 MET A CA 1
ATOM 1249 C C . MET A 1 158 ? 14.075 -9.943 -1.010 1.00 78.69 158 MET A C 1
ATOM 1251 O O . MET A 1 158 ? 13.835 -8.817 -1.449 1.00 78.69 158 MET A O 1
ATOM 1255 N N . ILE A 1 159 ? 13.138 -10.680 -0.408 1.00 80.56 159 ILE A N 1
ATOM 1256 C CA . ILE A 1 159 ? 11.764 -10.240 -0.216 1.00 80.56 159 ILE A CA 1
ATOM 1257 C C . ILE A 1 159 ? 11.303 -10.380 1.231 1.00 80.56 159 ILE A C 1
ATOM 1259 O O . ILE A 1 159 ? 11.832 -11.189 1.992 1.00 80.56 159 ILE A O 1
ATOM 1263 N N . SER A 1 160 ? 10.296 -9.594 1.613 1.00 76.38 160 SER A N 1
ATOM 1264 C CA . SER A 1 160 ? 9.678 -9.711 2.937 1.00 76.38 160 SER A CA 1
ATOM 1265 C C . SER A 1 160 ? 8.886 -11.018 3.096 1.00 76.38 160 SER A C 1
ATOM 1267 O O . SER A 1 160 ? 8.273 -11.491 2.139 1.00 76.38 160 SER A O 1
ATOM 1269 N N . GLU A 1 161 ? 8.821 -11.547 4.324 1.00 76.00 161 GLU A N 1
ATOM 1270 C CA . GLU A 1 161 ? 8.088 -12.782 4.677 1.00 76.00 161 GLU A CA 1
ATOM 1271 C C . GLU A 1 161 ? 6.582 -12.739 4.358 1.00 76.00 161 GLU A C 1
ATOM 1273 O O . GLU A 1 161 ? 5.922 -13.774 4.310 1.00 76.00 161 GLU A O 1
ATOM 1278 N N . GLU A 1 162 ? 6.027 -11.551 4.123 1.00 76.19 162 GLU A N 1
ATOM 1279 C CA . GLU A 1 162 ? 4.617 -11.360 3.778 1.00 76.19 162 GLU A CA 1
ATOM 1280 C C . GLU A 1 162 ? 4.307 -11.717 2.316 1.00 76.19 162 GLU A C 1
ATOM 1282 O O . GLU A 1 162 ? 3.151 -11.956 1.983 1.00 76.19 162 GLU A O 1
ATOM 1287 N N . VAL A 1 163 ? 5.306 -11.799 1.431 1.00 79.69 163 VAL A N 1
ATOM 1288 C CA . VAL A 1 163 ? 5.060 -12.060 0.002 1.00 79.69 163 VAL A CA 1
ATOM 1289 C C . VAL A 1 163 ? 4.507 -13.466 -0.265 1.00 79.69 163 VAL A C 1
ATOM 1291 O O . VAL A 1 163 ? 3.541 -13.569 -1.015 1.00 79.69 163 VAL A O 1
ATOM 1294 N N . PRO A 1 164 ? 5.004 -14.557 0.353 1.00 80.38 164 PRO A N 1
ATOM 1295 C CA . PRO A 1 164 ? 4.347 -15.859 0.234 1.00 80.38 164 PRO A CA 1
ATOM 1296 C C . PRO A 1 164 ? 2.875 -15.855 0.667 1.00 80.38 164 PRO A C 1
ATOM 1298 O O . PRO A 1 164 ? 2.071 -16.589 0.096 1.00 80.38 164 PRO A O 1
ATOM 1301 N N . LEU A 1 165 ? 2.505 -15.042 1.667 1.00 78.00 165 LEU A N 1
ATOM 1302 C CA . LEU A 1 165 ? 1.103 -14.869 2.057 1.00 78.00 165 LEU A CA 1
ATOM 1303 C C . LEU A 1 165 ? 0.317 -14.170 0.944 1.00 78.00 165 LEU A C 1
ATOM 1305 O O . LEU A 1 165 ? -0.773 -14.623 0.611 1.00 78.00 165 LEU A O 1
ATOM 1309 N N . THR A 1 166 ? 0.877 -13.117 0.352 1.00 81.12 166 THR A N 1
ATOM 1310 C CA . THR A 1 166 ? 0.286 -12.420 -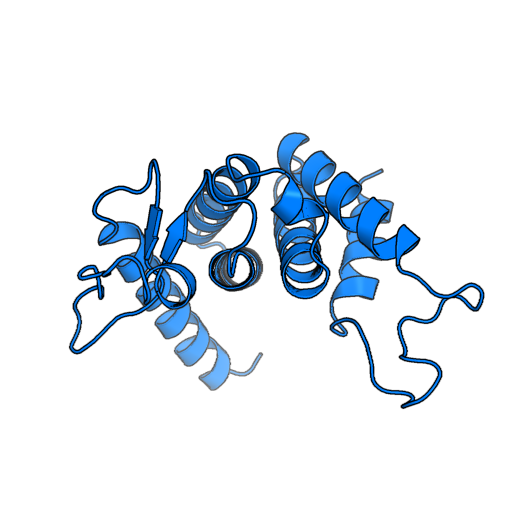0.797 1.00 81.12 166 THR A CA 1
ATOM 1311 C C . THR A 1 166 ? -0.000 -13.355 -1.959 1.00 81.12 166 THR A C 1
ATOM 1313 O O . THR A 1 166 ? -1.116 -13.347 -2.460 1.00 81.12 166 THR A O 1
ATOM 1316 N N . LEU A 1 167 ? 0.968 -14.186 -2.358 1.00 85.50 167 LEU A N 1
ATOM 1317 C CA . LEU A 1 167 ? 0.791 -15.117 -3.477 1.00 85.50 167 LEU A CA 1
ATOM 1318 C C . LEU A 1 167 ? -0.382 -16.073 -3.224 1.00 85.50 167 LEU A C 1
ATOM 1320 O O . LEU A 1 167 ? -1.235 -16.245 -4.083 1.00 85.50 167 LEU A O 1
ATOM 1324 N N . ARG A 1 168 ? -0.498 -16.597 -1.998 1.00 85.25 168 ARG A N 1
ATOM 1325 C CA . ARG A 1 168 ? -1.638 -17.442 -1.605 1.00 85.25 168 ARG A CA 1
ATOM 1326 C C . ARG A 1 168 ? -2.966 -16.691 -1.591 1.00 85.25 168 ARG A C 1
ATOM 1328 O O . ARG A 1 168 ? -3.992 -17.292 -1.883 1.00 85.25 168 ARG A O 1
ATOM 1335 N N . LEU A 1 169 ? -2.963 -15.417 -1.190 1.00 80.88 169 LEU A N 1
ATOM 1336 C CA . LEU A 1 169 ? -4.168 -14.588 -1.226 1.00 80.88 169 LEU A CA 1
ATOM 1337 C C . LEU A 1 169 ? -4.618 -14.374 -2.671 1.00 80.88 169 LEU A C 1
ATOM 1339 O O . LEU A 1 169 ? -5.796 -14.556 -2.946 1.00 80.88 169 LEU A O 1
ATOM 1343 N N . VAL A 1 170 ? -3.691 -14.063 -3.580 1.00 86.38 170 VAL A N 1
ATOM 1344 C CA . VAL A 1 170 ? -3.978 -13.940 -5.018 1.00 86.38 170 VAL A CA 1
ATOM 1345 C C . VAL A 1 170 ? -4.547 -15.240 -5.576 1.00 86.38 170 VAL A C 1
ATOM 1347 O O . VAL A 1 170 ? -5.641 -15.210 -6.126 1.00 86.38 170 VAL A O 1
ATOM 1350 N N . ASP A 1 171 ? -3.898 -16.379 -5.327 1.00 84.81 171 ASP A N 1
ATOM 1351 C CA . ASP A 1 171 ? -4.395 -17.687 -5.776 1.00 84.81 171 ASP A CA 1
ATOM 1352 C C . ASP A 1 171 ? -5.797 -18.016 -5.235 1.00 84.81 171 ASP A C 1
ATOM 1354 O O . ASP A 1 171 ? -6.551 -18.732 -5.880 1.00 84.81 171 ASP A O 1
ATOM 1358 N N . SER A 1 172 ? -6.156 -17.521 -4.045 1.00 86.38 172 SER A N 1
ATOM 1359 C CA . SER A 1 172 ? -7.475 -17.766 -3.443 1.00 86.38 172 SER A CA 1
ATOM 1360 C C . SER A 1 172 ? -8.600 -16.877 -3.981 1.00 86.38 172 SER A C 1
ATOM 1362 O O . SER A 1 172 ? -9.762 -17.139 -3.675 1.00 86.38 172 SER A O 1
ATOM 1364 N N . MET A 1 173 ? -8.257 -15.813 -4.715 1.00 86.50 173 MET A N 1
ATOM 1365 C CA . MET A 1 173 ? -9.214 -14.887 -5.335 1.00 86.50 173 MET A CA 1
ATOM 1366 C C . MET A 1 173 ? -9.552 -15.276 -6.786 1.00 86.50 173 MET A C 1
ATOM 1368 O O . MET A 1 173 ? -10.479 -14.701 -7.353 1.00 86.50 173 MET A O 1
ATOM 1372 N N . LEU A 1 174 ? -8.809 -16.227 -7.367 1.00 76.81 174 LEU A N 1
ATOM 1373 C CA . LEU A 1 174 ? -8.969 -16.766 -8.724 1.00 76.81 174 LEU A CA 1
ATOM 1374 C C . LEU A 1 174 ? -9.826 -18.041 -8.738 1.00 76.81 174 LEU A C 1
ATOM 1376 O O . LEU A 1 174 ? -10.585 -18.218 -9.720 1.00 76.81 174 LEU A O 1
#

Radius of gyration: 16.42 Å; chains: 1; bounding box: 40×45×38 Å

Secondary structure (DSSP, 8-state):
--HHHHHHHHHHHHHHHHHHHT-S-TTTEEE--EETTEE-----TTTHHHHEEETT-SS--THHHHHHHHHHHHHHHHH--HHHHHHHHHHHHHHHTS-GGGGS-HHHHHHHHHHHHHHHHHH--HHHHHHHHHHHHHHHHTS-TTS--B-TTT--BSS-TTHHHHHHHHHHH-